Protein AF-A0A9D9JQ20-F1 (afdb_monomer_lite)

Sequence (106 aa):
MSVDRHVIKRGIRYVAVIDAARDPATGKCKQIKRTFPTKREAEVWERQVRAGNDRGEYLQPAKVTIAGYLSRWLAAASHLRPPRERYAHVVERIVDPLDRRRGQRP

pLDDT: mean 72.33, std 12.79, range [33.81, 86.81]

Structure (mmCIF, N/CA/C/O backbone):
data_AF-A0A9D9JQ20-F1
#
_entry.id   AF-A0A9D9JQ20-F1
#
loop_
_atom_site.group_PDB
_atom_site.id
_atom_site.type_symbol
_atom_site.label_atom_id
_atom_site.label_alt_id
_atom_site.label_comp_id
_atom_site.label_asym_id
_atom_site.label_entity_id
_atom_site.label_seq_id
_atom_site.pdbx_PDB_ins_code
_atom_site.Cartn_x
_atom_site.Cartn_y
_atom_site.Cartn_z
_atom_site.occupancy
_atom_site.B_iso_or_equiv
_atom_site.auth_seq_id
_ato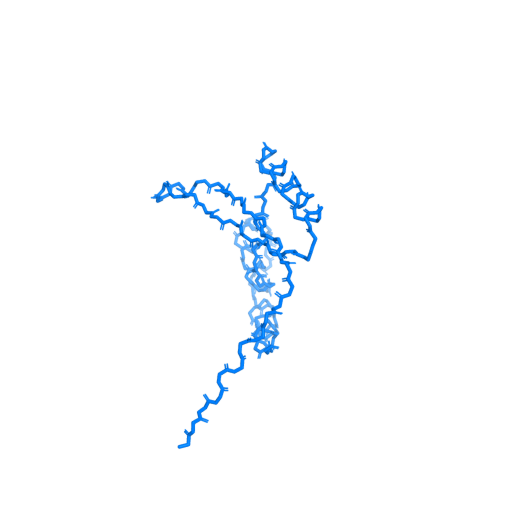m_site.auth_comp_id
_atom_site.auth_asym_id
_atom_site.auth_atom_id
_atom_site.pdbx_PDB_model_num
ATOM 1 N N . MET A 1 1 ? -6.947 -32.344 32.357 1.00 33.81 1 MET A N 1
ATOM 2 C CA . MET A 1 1 ? -6.451 -30.965 32.566 1.00 33.81 1 MET A CA 1
ATOM 3 C C . MET A 1 1 ? -7.308 -30.048 31.707 1.00 33.81 1 MET A C 1
ATOM 5 O O . MET A 1 1 ? -7.299 -30.211 30.495 1.00 33.81 1 MET A O 1
ATOM 9 N N . SER A 1 2 ? -8.147 -29.212 32.324 1.00 38.31 2 SER A N 1
ATOM 10 C CA . SER A 1 2 ? -9.145 -28.391 31.621 1.00 38.31 2 SER A CA 1
ATOM 11 C C . SER A 1 2 ? -8.517 -27.058 31.217 1.00 38.31 2 SER A C 1
ATOM 13 O O . SER A 1 2 ? -7.983 -26.360 32.075 1.00 38.31 2 SER A O 1
ATOM 15 N N . VAL A 1 3 ? -8.528 -26.725 29.924 1.00 50.47 3 VAL A N 1
ATOM 16 C CA . VAL A 1 3 ? -8.039 -25.429 29.435 1.00 50.47 3 VAL A CA 1
ATOM 17 C C . VAL A 1 3 ? -9.157 -24.418 29.642 1.00 50.47 3 VAL A C 1
ATOM 19 O O . VAL A 1 3 ? -10.141 -24.413 28.902 1.00 50.47 3 VAL A O 1
ATOM 22 N N . ASP A 1 4 ? -9.019 -23.596 30.677 1.00 43.78 4 ASP A N 1
ATOM 23 C CA . ASP A 1 4 ? -9.961 -22.525 30.971 1.00 43.78 4 ASP A CA 1
ATOM 24 C C . ASP A 1 4 ? -9.915 -21.487 29.837 1.00 43.78 4 ASP A C 1
ATOM 26 O O . ASP A 1 4 ? -8.905 -20.824 29.584 1.00 43.78 4 ASP A O 1
ATOM 30 N N . ARG A 1 5 ? -10.995 -21.419 29.056 1.00 47.50 5 ARG A N 1
ATOM 31 C CA . ARG A 1 5 ? -11.089 -20.580 27.859 1.00 47.50 5 ARG A CA 1
ATOM 32 C C . ARG A 1 5 ? -11.513 -19.183 28.295 1.00 47.50 5 ARG A C 1
ATOM 34 O O . ARG A 1 5 ? -12.694 -18.852 28.270 1.00 47.50 5 ARG A O 1
ATOM 41 N N . HIS A 1 6 ? -10.554 -18.354 28.696 1.00 55.12 6 HIS A N 1
ATOM 42 C CA . HIS A 1 6 ? -10.849 -16.990 29.131 1.00 55.12 6 HIS A CA 1
ATOM 43 C C . HIS A 1 6 ? -11.232 -16.098 27.933 1.00 55.12 6 HIS A C 1
ATOM 45 O O . HIS A 1 6 ? -10.382 -15.543 27.235 1.00 55.12 6 HIS A O 1
ATOM 51 N N . VAL A 1 7 ? -12.534 -15.982 27.659 1.00 52.62 7 VAL A N 1
ATOM 52 C CA . VAL A 1 7 ? -13.080 -15.070 26.644 1.00 52.62 7 VAL A CA 1
ATOM 53 C C . VAL A 1 7 ? -13.328 -13.710 27.294 1.00 52.62 7 VAL A C 1
ATOM 55 O O . VAL A 1 7 ? -14.357 -13.472 27.918 1.00 52.62 7 VAL A O 1
ATOM 58 N N . ILE A 1 8 ? -12.372 -12.798 27.135 1.00 59.72 8 ILE A N 1
ATOM 59 C CA . ILE A 1 8 ? -12.479 -11.405 27.591 1.00 59.72 8 ILE A CA 1
ATOM 60 C C . ILE A 1 8 ? -13.136 -10.544 26.507 1.00 59.72 8 ILE A C 1
ATOM 62 O O . ILE A 1 8 ? -12.658 -10.474 25.372 1.00 59.72 8 ILE A O 1
ATOM 66 N N . LYS A 1 9 ? -14.215 -9.836 26.860 1.00 48.09 9 LYS A N 1
ATOM 67 C CA . LYS A 1 9 ? -14.869 -8.850 25.986 1.00 48.09 9 LYS A CA 1
ATOM 68 C C . LYS A 1 9 ? -13.953 -7.631 25.811 1.00 48.09 9 LYS A C 1
ATOM 70 O O . LYS A 1 9 ? -13.764 -6.854 26.742 1.00 48.09 9 LYS A O 1
ATOM 75 N N . ARG A 1 10 ? -13.391 -7.438 24.614 1.00 58.44 10 ARG A N 1
ATOM 76 C CA . ARG A 1 10 ? -12.703 -6.190 24.223 1.00 58.44 10 ARG A CA 1
ATOM 77 C C . ARG A 1 10 ? -13.723 -5.172 23.701 1.00 58.44 10 ARG A C 1
ATOM 79 O O . ARG A 1 10 ? -14.714 -5.565 23.096 1.00 58.44 10 ARG A O 1
ATOM 86 N N . GLY A 1 11 ? -13.482 -3.886 23.972 1.00 71.25 11 GLY A N 1
ATOM 87 C CA . GLY A 1 11 ? -14.404 -2.772 23.705 1.00 71.25 11 GLY A CA 1
ATOM 88 C C . GLY A 1 11 ? -14.903 -2.637 22.258 1.00 71.25 11 GLY A C 1
ATOM 89 O O . GLY A 1 11 ? -14.471 -3.352 21.355 1.00 71.25 11 GLY A O 1
ATOM 90 N N . ILE A 1 12 ? -15.829 -1.696 22.043 1.00 78.25 12 ILE A N 1
ATOM 91 C CA . ILE A 1 12 ? -16.478 -1.473 20.742 1.00 78.25 12 ILE A CA 1
ATOM 92 C C . ILE A 1 12 ? -15.427 -1.022 19.720 1.00 78.25 12 ILE A C 1
ATOM 94 O O . ILE A 1 12 ? -14.739 -0.025 19.925 1.00 78.25 12 ILE A O 1
ATOM 98 N N . ARG A 1 13 ? -15.308 -1.762 18.616 1.00 80.94 13 ARG A N 1
ATOM 99 C CA . ARG A 1 13 ? -14.505 -1.386 17.448 1.00 80.94 13 ARG A CA 1
ATOM 100 C C . ARG A 1 13 ? -15.427 -1.156 16.263 1.00 80.94 13 ARG A C 1
ATOM 102 O O . ARG A 1 13 ? -16.365 -1.919 16.052 1.00 80.94 13 ARG A O 1
ATOM 109 N N . TYR A 1 14 ? -15.126 -0.131 15.480 1.00 81.88 14 TYR A N 1
ATOM 110 C CA . TYR A 1 14 ? -15.880 0.234 14.288 1.00 81.88 14 TYR A CA 1
ATOM 111 C C . TYR A 1 14 ? -15.157 -0.298 13.058 1.00 81.88 14 TYR A C 1
ATOM 113 O O . TYR A 1 14 ? -13.938 -0.174 12.951 1.00 81.88 14 TYR A O 1
ATOM 121 N N . VAL A 1 15 ? -15.889 -0.911 12.133 1.00 82.38 15 VAL A N 1
ATOM 122 C CA . VAL A 1 15 ? -15.328 -1.430 10.882 1.00 82.38 15 VAL A CA 1
ATOM 123 C C . VAL A 1 15 ? -15.912 -0.623 9.736 1.00 82.38 15 VAL A C 1
ATOM 125 O O . VAL A 1 15 ? -17.123 -0.617 9.546 1.00 82.38 15 VAL A O 1
ATOM 128 N N . ALA A 1 16 ? -15.048 0.043 8.976 1.00 82.12 16 ALA A N 1
ATOM 129 C CA . ALA A 1 16 ? -15.419 0.667 7.716 1.00 82.12 16 ALA A CA 1
ATOM 130 C C . ALA A 1 16 ? -15.185 -0.338 6.581 1.00 82.12 16 ALA A C 1
ATOM 132 O O . ALA A 1 16 ? -14.104 -0.934 6.488 1.00 82.12 16 ALA A O 1
ATOM 133 N N . VAL A 1 17 ? -16.201 -0.538 5.743 1.00 82.12 17 VAL A N 1
ATOM 134 C CA . VAL A 1 17 ? -16.177 -1.448 4.593 1.00 82.12 17 VAL A CA 1
ATOM 135 C C . VAL A 1 17 ? -16.493 -0.647 3.345 1.00 82.12 17 VAL A C 1
ATOM 137 O O . VAL A 1 17 ? -17.463 0.102 3.327 1.00 82.12 17 VAL A O 1
ATOM 140 N N . ILE A 1 18 ? -15.671 -0.807 2.314 1.00 81.00 18 ILE A N 1
ATOM 141 C CA . ILE A 1 18 ? -15.860 -0.144 1.027 1.00 81.00 18 ILE A CA 1
ATOM 142 C C . ILE A 1 18 ? -15.681 -1.182 -0.067 1.00 81.00 18 ILE A C 1
ATOM 144 O O . ILE A 1 18 ? -14.699 -1.932 -0.065 1.00 81.00 18 ILE A O 1
ATOM 148 N N . ASP A 1 19 ? -16.622 -1.220 -1.000 1.00 73.69 19 ASP A N 1
ATOM 149 C CA . ASP A 1 19 ? -16.490 -1.992 -2.226 1.00 73.69 19 ASP A CA 1
ATOM 150 C C . ASP A 1 19 ? -15.557 -1.228 -3.172 1.00 73.69 19 ASP A C 1
ATOM 152 O O . ASP A 1 19 ? -15.916 -0.188 -3.720 1.00 73.69 19 ASP A O 1
ATOM 156 N N . ALA A 1 20 ? -14.323 -1.709 -3.322 1.00 69.12 20 ALA A N 1
ATOM 157 C CA . ALA A 1 20 ? -13.416 -1.185 -4.332 1.00 69.12 20 ALA A CA 1
ATOM 158 C C . ALA A 1 20 ? -13.800 -1.708 -5.720 1.00 69.12 20 ALA A C 1
ATOM 160 O O . ALA A 1 20 ? -14.562 -2.674 -5.852 1.00 69.12 20 ALA A O 1
ATOM 161 N N . ALA A 1 21 ? -13.226 -1.052 -6.734 1.00 62.59 21 ALA A N 1
ATOM 162 C CA . ALA A 1 21 ? -13.444 -1.298 -8.154 1.00 62.59 21 ALA A CA 1
ATOM 163 C C . ALA A 1 21 ? -13.631 -2.784 -8.505 1.00 62.59 21 ALA A C 1
ATOM 165 O O . ALA A 1 21 ? -12.965 -3.680 -7.972 1.00 62.59 21 ALA A O 1
ATOM 166 N N . ARG A 1 22 ? -14.564 -3.023 -9.427 1.00 62.66 22 ARG A N 1
ATOM 167 C CA . ARG A 1 22 ? -14.919 -4.352 -9.914 1.00 62.66 22 ARG A CA 1
ATOM 168 C C . ARG A 1 22 ? -13.742 -4.928 -10.695 1.00 62.66 22 ARG A C 1
ATOM 170 O O . ARG A 1 22 ? -13.241 -4.283 -11.611 1.00 62.66 22 ARG A O 1
ATOM 177 N N . ASP A 1 23 ? -13.306 -6.126 -10.327 1.00 61.25 23 ASP A N 1
ATOM 178 C CA . ASP A 1 23 ? -12.274 -6.837 -11.074 1.00 61.25 23 ASP A CA 1
ATOM 179 C C . ASP A 1 23 ? -12.799 -7.128 -12.497 1.00 61.25 23 ASP A C 1
ATOM 181 O O . ASP A 1 23 ? -13.838 -7.790 -12.627 1.00 61.25 23 ASP A O 1
ATOM 185 N N . PRO A 1 24 ? -12.132 -6.635 -13.559 1.00 61.94 24 PRO A N 1
ATOM 186 C CA . PRO A 1 24 ? -12.595 -6.798 -14.933 1.00 61.94 24 PRO A CA 1
ATOM 187 C C . PRO A 1 24 ? -12.565 -8.256 -15.410 1.00 61.94 24 PRO A C 1
ATOM 189 O O . PRO A 1 24 ? -13.306 -8.597 -16.326 1.00 61.94 24 PRO A O 1
ATOM 192 N N . ALA A 1 25 ? -11.757 -9.125 -14.793 1.00 66.06 25 ALA A N 1
ATOM 193 C CA . ALA A 1 25 ? -11.658 -10.531 -15.183 1.00 66.06 25 ALA A CA 1
ATOM 194 C C . ALA A 1 25 ? -12.721 -11.415 -14.512 1.00 66.06 25 ALA A C 1
ATOM 196 O O . ALA A 1 25 ? -13.181 -12.390 -15.099 1.00 66.06 25 ALA A O 1
ATOM 197 N N . THR A 1 26 ? -13.113 -11.094 -13.274 1.00 68.44 26 THR A N 1
ATOM 198 C CA . THR A 1 26 ? -13.988 -11.959 -12.459 1.00 68.44 26 THR A CA 1
ATOM 199 C C . THR A 1 26 ? -15.345 -11.342 -12.127 1.00 68.44 26 THR A C 1
ATOM 201 O O . THR A 1 26 ? -16.219 -12.026 -11.594 1.00 68.44 26 THR A O 1
ATOM 204 N N . GLY A 1 27 ? -15.546 -10.053 -12.414 1.00 64.06 27 GLY A N 1
ATOM 205 C CA . GLY A 1 27 ? -16.796 -9.344 -12.151 1.00 64.06 27 GLY A CA 1
ATOM 206 C C . GLY A 1 27 ? -17.134 -9.203 -10.663 1.00 64.06 27 GLY A C 1
ATOM 207 O O . GLY A 1 27 ? -18.259 -8.820 -10.334 1.00 64.06 27 GLY A O 1
ATOM 208 N N . LYS A 1 28 ? -16.198 -9.500 -9.754 1.00 72.12 28 LYS A N 1
ATOM 209 C CA . LYS A 1 28 ? -16.384 -9.384 -8.302 1.00 72.12 28 LYS A CA 1
ATOM 210 C C . LYS A 1 28 ? -15.822 -8.054 -7.801 1.00 72.12 28 LYS A C 1
ATOM 212 O O . LYS A 1 28 ? -14.763 -7.613 -8.242 1.00 72.12 28 LYS A O 1
ATOM 217 N N . CYS A 1 29 ? -16.527 -7.414 -6.871 1.00 69.56 29 CYS A N 1
ATOM 218 C CA . CYS A 1 29 ? -16.032 -6.214 -6.196 1.00 69.56 29 CYS A CA 1
ATOM 219 C C . CYS A 1 29 ? -15.026 -6.611 -5.113 1.00 69.56 29 CYS A C 1
ATOM 221 O O . CYS A 1 29 ? -15.267 -7.537 -4.332 1.00 69.56 29 CYS A O 1
ATOM 223 N N . LYS A 1 30 ? -13.888 -5.916 -5.054 1.00 72.50 30 LYS A N 1
ATOM 224 C CA . LYS A 1 30 ? -12.876 -6.171 -4.028 1.00 72.50 30 LYS A CA 1
ATOM 225 C C . LYS A 1 30 ? -13.210 -5.361 -2.782 1.00 72.50 30 LYS A C 1
ATOM 227 O O . LYS A 1 30 ? -13.045 -4.150 -2.769 1.00 72.50 30 LYS A O 1
ATOM 232 N N . GLN A 1 31 ? -13.638 -6.013 -1.708 1.00 78.50 31 GLN A N 1
ATOM 233 C CA . GLN A 1 31 ? -13.921 -5.306 -0.458 1.00 78.50 31 GLN A CA 1
ATOM 234 C C . GLN A 1 31 ? -12.646 -4.917 0.286 1.00 78.50 31 GLN A C 1
ATOM 236 O O . GLN A 1 31 ? -11.772 -5.751 0.535 1.00 78.50 31 GLN A O 1
ATOM 241 N N . ILE A 1 32 ? -12.574 -3.657 0.705 1.00 79.38 32 ILE A N 1
ATOM 242 C CA . ILE A 1 32 ? -11.521 -3.129 1.569 1.00 79.38 32 ILE A CA 1
ATOM 243 C C . ILE A 1 32 ? -12.136 -2.848 2.931 1.00 79.38 32 ILE A C 1
ATOM 245 O O . ILE A 1 32 ? -13.130 -2.135 3.049 1.00 79.38 32 ILE A O 1
ATOM 249 N N . LYS A 1 33 ? -11.543 -3.446 3.966 1.00 83.12 33 LYS A N 1
ATOM 250 C CA . LYS A 1 33 ? -12.031 -3.371 5.344 1.00 83.12 33 LYS A CA 1
ATOM 251 C C . LYS A 1 33 ? -10.945 -2.795 6.233 1.00 83.12 33 LYS A C 1
ATOM 253 O O . LYS A 1 33 ? -9.803 -3.255 6.184 1.00 83.12 33 LYS A O 1
ATOM 258 N N . ARG A 1 34 ? -11.296 -1.821 7.071 1.00 80.44 34 ARG A N 1
ATOM 259 C CA . ARG A 1 34 ? -10.387 -1.264 8.078 1.00 80.44 34 ARG A CA 1
ATOM 260 C C . ARG A 1 34 ? -11.111 -1.071 9.403 1.00 80.44 34 ARG A C 1
ATOM 262 O O . ARG A 1 34 ? -12.270 -0.671 9.436 1.00 80.44 34 ARG A O 1
ATOM 269 N N . THR A 1 35 ? -10.424 -1.410 10.491 1.00 84.25 35 THR A N 1
ATOM 270 C CA . THR A 1 35 ? -10.972 -1.341 11.852 1.00 84.25 35 THR A CA 1
ATOM 271 C C . THR A 1 35 ? -10.425 -0.118 12.577 1.00 84.25 35 THR A C 1
ATOM 273 O O . THR A 1 35 ? -9.227 0.154 12.493 1.00 84.25 35 THR A O 1
ATOM 276 N N . PHE A 1 36 ? -11.291 0.572 13.313 1.00 84.81 36 PHE A N 1
ATOM 277 C CA . PHE A 1 36 ? -11.007 1.802 14.042 1.00 84.81 36 PHE A CA 1
ATOM 278 C C . PHE A 1 36 ? -11.534 1.736 15.484 1.00 84.81 36 PHE A C 1
ATOM 280 O O . PHE A 1 36 ? -12.510 1.026 15.757 1.00 84.81 36 PHE A O 1
ATOM 287 N N . PRO A 1 37 ? -10.904 2.466 16.420 1.00 84.06 37 PRO A N 1
ATOM 288 C CA . PRO A 1 37 ? -11.383 2.588 17.793 1.00 84.06 37 PRO A CA 1
ATOM 289 C C . PRO A 1 37 ? -12.626 3.482 17.910 1.00 84.06 37 PRO A C 1
ATOM 291 O O . PRO A 1 37 ? -13.457 3.242 18.782 1.00 84.06 37 PRO A O 1
ATOM 294 N N . THR A 1 38 ? -12.796 4.479 17.033 1.00 86.50 38 THR A N 1
ATOM 295 C CA . THR A 1 38 ? -13.919 5.429 17.094 1.00 86.50 38 THR A CA 1
ATOM 296 C C . THR A 1 38 ? -14.763 5.419 15.819 1.00 86.50 38 THR A C 1
ATOM 298 O O . THR A 1 38 ? -14.265 5.182 14.716 1.00 86.50 38 THR A O 1
ATOM 301 N N . LYS A 1 39 ? -16.067 5.705 15.962 1.00 83.62 39 LYS A N 1
ATOM 302 C CA . LYS A 1 39 ? -17.005 5.800 14.830 1.00 83.62 39 LYS A CA 1
ATOM 303 C C . LYS A 1 39 ? -16.609 6.920 13.871 1.00 83.62 39 LYS A C 1
ATOM 305 O O . LYS A 1 39 ? -16.618 6.741 12.660 1.00 83.62 39 LYS A O 1
ATOM 310 N N . ARG A 1 40 ? -16.215 8.066 14.435 1.00 83.00 40 ARG A N 1
ATOM 311 C CA . ARG A 1 40 ? -15.834 9.259 13.676 1.00 83.00 40 ARG A CA 1
ATOM 312 C C . ARG A 1 40 ? -14.630 8.993 12.772 1.00 83.00 40 ARG A C 1
ATOM 314 O O . ARG A 1 40 ? -14.652 9.400 11.619 1.00 83.00 40 ARG A O 1
ATOM 321 N N . GLU 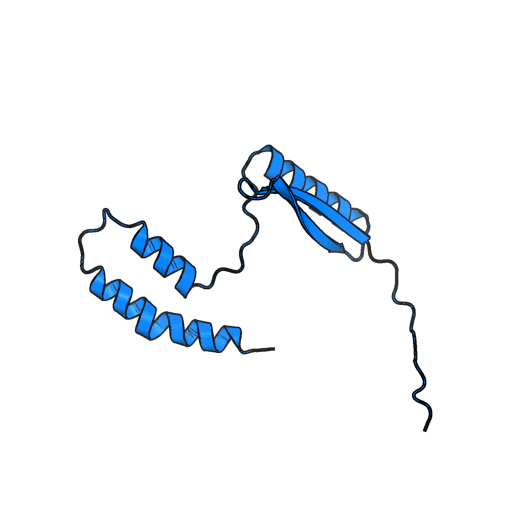A 1 41 ? -13.610 8.285 13.259 1.00 80.81 41 GLU A N 1
ATOM 322 C CA . GLU A 1 41 ? -12.455 7.900 12.433 1.00 80.81 41 GLU A CA 1
ATOM 323 C C . GLU A 1 41 ? -12.847 6.965 11.287 1.00 80.81 41 GLU A C 1
ATOM 325 O O . GLU A 1 41 ? -12.374 7.146 10.164 1.00 80.81 41 GLU A O 1
ATOM 330 N N . ALA A 1 42 ? -13.742 6.007 11.550 1.00 84.81 42 ALA A N 1
ATOM 331 C CA . ALA A 1 42 ? -14.241 5.095 10.527 1.00 84.81 42 ALA A CA 1
ATOM 332 C C . ALA A 1 42 ? -14.978 5.846 9.404 1.00 84.81 42 ALA A C 1
ATOM 334 O O . ALA A 1 42 ? -14.678 5.629 8.232 1.00 84.81 42 ALA A O 1
ATOM 335 N N . GLU A 1 43 ? -15.875 6.774 9.751 1.00 84.94 43 GLU A N 1
ATOM 336 C CA . GLU A 1 43 ? -16.633 7.581 8.782 1.00 84.94 43 GLU A CA 1
ATOM 337 C C . GLU A 1 43 ? -15.751 8.549 7.980 1.00 84.94 43 GLU A C 1
ATOM 339 O O . GLU A 1 43 ? -15.997 8.786 6.796 1.00 84.94 43 GLU A O 1
ATOM 344 N N . VAL A 1 44 ? -14.734 9.144 8.615 1.00 86.81 44 VAL A N 1
ATOM 345 C CA . VAL A 1 44 ? -13.786 10.046 7.939 1.00 86.81 44 VAL A CA 1
ATOM 346 C C . VAL A 1 44 ? -12.949 9.271 6.928 1.00 86.81 44 VAL A C 1
ATOM 348 O O . VAL A 1 44 ? -12.820 9.703 5.782 1.00 86.81 44 VAL A O 1
ATOM 351 N N . TRP A 1 45 ? -12.422 8.110 7.324 1.00 84.44 45 TRP A N 1
ATOM 352 C CA . TRP A 1 45 ? -11.681 7.243 6.412 1.00 84.44 45 TRP A CA 1
ATOM 353 C C . TRP A 1 45 ? -12.566 6.748 5.265 1.00 84.44 45 TRP A C 1
ATOM 355 O O . TRP A 1 45 ? -12.130 6.756 4.115 1.00 84.44 45 TRP A O 1
ATOM 365 N N . GLU A 1 46 ? -13.819 6.380 5.552 1.00 85.00 46 GLU A N 1
ATOM 366 C CA . GLU A 1 46 ? -14.769 5.950 4.528 1.00 85.00 46 GLU A CA 1
ATOM 367 C C . GLU A 1 46 ? -15.006 7.035 3.476 1.00 85.00 46 GLU A C 1
ATOM 369 O O . GLU A 1 46 ? -14.868 6.781 2.278 1.00 85.00 46 GLU A O 1
ATOM 374 N N . ARG A 1 47 ? -15.291 8.264 3.920 1.00 83.25 47 ARG A N 1
ATOM 375 C CA . ARG A 1 47 ? -15.478 9.411 3.025 1.00 83.25 47 ARG A CA 1
ATOM 376 C C . ARG A 1 47 ? -14.231 9.710 2.203 1.00 83.25 47 ARG A C 1
ATOM 378 O O . ARG A 1 47 ? -14.350 9.969 1.011 1.00 83.25 47 ARG A O 1
ATOM 385 N N . GLN A 1 48 ? -13.048 9.650 2.811 1.00 82.00 48 GLN A N 1
ATOM 386 C CA . GLN A 1 48 ? -11.789 9.908 2.114 1.00 82.00 48 GLN A CA 1
ATOM 387 C C . GLN A 1 48 ? -11.538 8.885 1.001 1.00 82.00 48 GLN A C 1
ATOM 389 O O . GLN A 1 48 ? -11.172 9.258 -0.113 1.00 82.00 48 GLN A O 1
ATOM 394 N N . VAL A 1 49 ? -11.749 7.601 1.292 1.00 77.81 49 VAL A N 1
ATOM 395 C CA . VAL A 1 49 ? -11.543 6.525 0.319 1.00 77.81 49 VAL A CA 1
ATOM 396 C C . VAL A 1 49 ? -12.604 6.557 -0.778 1.00 77.81 49 VAL A C 1
ATOM 398 O O . VAL A 1 49 ? -12.248 6.434 -1.947 1.00 77.81 49 VAL A O 1
ATOM 401 N N . ARG A 1 50 ? -13.878 6.786 -0.434 1.00 78.38 50 ARG A N 1
ATOM 402 C CA . ARG A 1 50 ? -14.960 6.924 -1.418 1.00 78.38 50 ARG A CA 1
ATOM 403 C C . ARG A 1 50 ? -14.704 8.102 -2.361 1.00 78.38 50 ARG A C 1
ATOM 405 O O . ARG A 1 50 ? -14.713 7.915 -3.569 1.00 78.38 50 ARG A O 1
ATOM 412 N N . ALA A 1 51 ? -14.339 9.266 -1.819 1.00 77.00 51 ALA A N 1
ATOM 413 C CA . ALA A 1 51 ? -13.999 10.439 -2.622 1.00 77.00 51 ALA A CA 1
ATOM 414 C C . ALA A 1 51 ? -12.771 10.211 -3.522 1.00 77.00 51 ALA A C 1
ATOM 416 O O . ALA A 1 51 ? -12.732 10.707 -4.643 1.00 77.00 51 ALA A O 1
ATOM 417 N N . GLY A 1 52 ? -11.768 9.457 -3.057 1.00 71.56 52 GLY A N 1
ATOM 418 C CA . GLY A 1 52 ? -10.636 9.053 -3.895 1.00 71.56 52 GLY A CA 1
ATOM 419 C C . GLY A 1 52 ? -11.040 8.084 -5.010 1.00 71.56 52 GLY A C 1
ATOM 420 O O . GLY A 1 52 ? -10.500 8.156 -6.110 1.00 71.56 52 GLY A O 1
ATOM 421 N N . ASN A 1 53 ? -12.000 7.195 -4.743 1.00 70.12 53 ASN A N 1
ATOM 422 C CA . ASN A 1 53 ? -12.511 6.243 -5.726 1.00 70.12 53 ASN A CA 1
ATOM 423 C C . ASN A 1 53 ? -13.338 6.943 -6.810 1.00 70.12 53 ASN A C 1
ATOM 425 O O . ASN A 1 53 ? -13.127 6.677 -7.988 1.00 70.12 53 ASN A O 1
ATOM 429 N N . ASP A 1 54 ? -14.201 7.886 -6.424 1.00 67.50 54 ASP A N 1
ATOM 430 C CA . ASP A 1 54 ? -15.022 8.670 -7.357 1.00 67.50 54 ASP A CA 1
ATOM 431 C C . ASP A 1 54 ? -14.162 9.526 -8.299 1.00 67.50 54 ASP A C 1
ATOM 433 O O . ASP A 1 54 ? -14.494 9.700 -9.469 1.00 67.50 54 ASP A O 1
ATOM 437 N N . ARG A 1 55 ? -13.012 10.015 -7.816 1.00 68.12 55 ARG A N 1
ATOM 438 C CA . ARG A 1 55 ? -12.028 10.741 -8.635 1.00 68.12 55 ARG A CA 1
ATOM 439 C C . ARG A 1 55 ? -11.159 9.837 -9.519 1.00 68.12 55 ARG A C 1
ATOM 441 O O . ARG A 1 55 ? -10.359 10.352 -10.291 1.00 68.12 55 ARG A O 1
ATOM 448 N N . GLY A 1 56 ? -11.258 8.511 -9.394 1.00 61.28 56 GLY A N 1
ATOM 449 C CA . GLY A 1 56 ? -10.362 7.564 -10.072 1.00 61.28 56 GLY A CA 1
ATOM 450 C C . GLY A 1 56 ? -8.915 7.577 -9.550 1.00 61.28 56 GLY A C 1
ATOM 451 O O . GLY A 1 56 ? -8.047 6.918 -10.115 1.00 61.28 56 GLY A O 1
ATOM 452 N N . GLU A 1 57 ? -8.645 8.295 -8.458 1.00 57.94 57 GLU A N 1
ATOM 453 C CA . GLU A 1 57 ? -7.323 8.433 -7.826 1.00 57.94 57 GLU A CA 1
ATOM 454 C C . GLU A 1 57 ? -7.045 7.340 -6.790 1.00 57.94 57 GLU A C 1
ATOM 456 O O . GLU A 1 57 ? -5.963 7.299 -6.196 1.00 57.94 57 GLU A O 1
ATOM 461 N N . TYR A 1 58 ? -8.019 6.465 -6.522 1.00 55.59 58 TYR A N 1
ATOM 462 C CA . TYR A 1 58 ? -7.873 5.414 -5.528 1.00 55.59 58 TYR A CA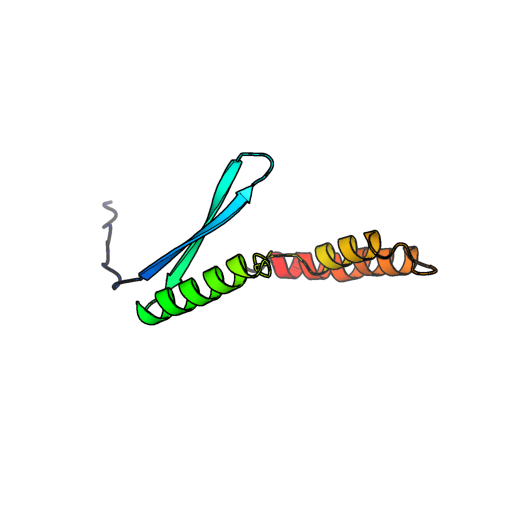 1
ATOM 463 C C . TYR A 1 58 ? -6.916 4.319 -6.004 1.00 55.59 58 TYR A C 1
ATOM 465 O O . TYR A 1 58 ? -7.298 3.245 -6.469 1.00 55.59 58 TYR A O 1
ATOM 473 N N . LEU A 1 59 ? -5.629 4.587 -5.825 1.00 57.31 59 LEU A N 1
ATOM 474 C CA . LEU A 1 59 ? -4.583 3.587 -5.846 1.00 57.31 59 LEU A CA 1
ATOM 475 C C . LEU A 1 59 ? -4.667 2.834 -4.523 1.00 57.31 59 LEU A C 1
ATOM 477 O O . LEU A 1 59 ? -4.290 3.350 -3.468 1.00 57.31 59 LEU A O 1
ATOM 481 N N . GLN A 1 60 ? -5.179 1.601 -4.571 1.00 59.19 60 GLN A N 1
ATOM 482 C CA . GLN A 1 60 ? -5.059 0.689 -3.441 1.00 59.19 60 GLN A CA 1
ATOM 483 C C . GLN A 1 60 ? -3.589 0.694 -2.992 1.00 59.19 60 GLN A C 1
ATOM 485 O O . GLN A 1 60 ? -2.719 0.456 -3.835 1.00 59.19 60 GLN A O 1
ATOM 490 N N . PRO A 1 61 ? -3.289 0.953 -1.703 1.00 58.28 61 PRO A N 1
ATOM 491 C CA . PRO A 1 61 ? -1.922 0.903 -1.213 1.00 58.28 61 PRO A CA 1
ATOM 492 C C . PRO A 1 61 ? -1.425 -0.536 -1.344 1.00 58.28 61 PRO A C 1
ATOM 494 O O . PRO A 1 61 ? -1.711 -1.403 -0.515 1.00 58.28 61 PRO A O 1
ATOM 497 N N . ALA A 1 62 ? -0.737 -0.810 -2.447 1.00 63.84 62 ALA A N 1
ATOM 498 C CA . ALA A 1 62 ? -0.118 -2.089 -2.697 1.00 63.84 62 ALA A CA 1
ATOM 499 C C . ALA A 1 62 ? 1.135 -2.160 -1.829 1.00 63.84 62 ALA A C 1
ATOM 501 O O . ALA A 1 62 ? 1.989 -1.273 -1.873 1.00 63.84 62 ALA A O 1
ATOM 502 N N . LYS A 1 63 ? 1.255 -3.232 -1.044 1.00 63.56 63 LYS A N 1
ATOM 503 C CA . LYS A 1 63 ? 2.530 -3.602 -0.432 1.00 63.56 63 LYS A CA 1
ATOM 504 C C . LYS A 1 63 ? 3.450 -4.069 -1.557 1.00 63.56 63 LYS A C 1
ATOM 506 O O . LYS A 1 63 ? 3.506 -5.256 -1.858 1.00 63.56 63 LYS A O 1
ATOM 511 N N . VAL A 1 64 ? 4.090 -3.121 -2.230 1.00 77.88 64 VAL A N 1
ATOM 512 C CA . VAL A 1 64 ? 5.131 -3.402 -3.212 1.00 77.88 64 VAL A CA 1
ATOM 513 C C . VAL A 1 64 ? 6.477 -3.261 -2.525 1.00 77.88 64 VAL A C 1
ATOM 515 O O . VAL A 1 64 ? 6.710 -2.330 -1.754 1.00 77.88 64 VAL A O 1
ATOM 518 N N . THR A 1 65 ? 7.350 -4.221 -2.778 1.00 82.00 65 THR A N 1
ATOM 519 C CA . THR A 1 65 ? 8.736 -4.159 -2.339 1.00 82.00 65 THR A CA 1
ATOM 520 C C . THR A 1 65 ? 9.485 -3.115 -3.154 1.00 82.00 65 THR A C 1
ATOM 522 O O . THR A 1 65 ? 9.134 -2.845 -4.307 1.00 82.00 65 THR A O 1
ATOM 525 N N . ILE A 1 66 ? 10.544 -2.530 -2.589 1.00 81.31 66 ILE A N 1
ATOM 526 C CA . ILE A 1 66 ? 11.365 -1.566 -3.341 1.00 81.31 66 ILE A CA 1
ATOM 527 C C . ILE A 1 66 ? 11.967 -2.262 -4.571 1.00 81.31 66 ILE A C 1
ATOM 529 O O . ILE A 1 66 ? 11.958 -1.701 -5.666 1.00 81.31 66 ILE A O 1
ATOM 533 N N . ALA A 1 67 ? 12.397 -3.518 -4.413 1.00 82.88 67 ALA A N 1
ATOM 534 C CA . ALA A 1 67 ? 12.882 -4.354 -5.509 1.00 82.88 67 ALA A CA 1
ATOM 535 C C . ALA A 1 67 ? 11.819 -4.560 -6.606 1.00 82.88 67 ALA A C 1
ATOM 537 O O . ALA A 1 67 ? 12.103 -4.376 -7.792 1.00 82.88 67 ALA A O 1
ATOM 538 N N . GLY A 1 68 ? 10.577 -4.878 -6.223 1.00 81.19 68 GLY A N 1
ATOM 539 C CA . GLY A 1 68 ? 9.472 -5.076 -7.163 1.00 81.19 68 GLY A CA 1
ATOM 540 C C . GLY A 1 68 ? 9.094 -3.795 -7.907 1.00 81.19 68 GLY A C 1
ATOM 541 O O . GLY A 1 68 ? 8.860 -3.822 -9.117 1.00 81.19 68 GLY A O 1
ATOM 542 N N . TYR A 1 69 ? 9.101 -2.656 -7.213 1.00 84.56 69 TYR A N 1
ATOM 543 C CA . TYR A 1 69 ? 8.861 -1.357 -7.834 1.00 84.56 69 TYR A CA 1
ATOM 544 C C . TYR A 1 69 ? 9.954 -0.998 -8.849 1.00 84.56 69 TYR A C 1
ATOM 546 O O . TYR A 1 69 ? 9.639 -0.650 -9.988 1.00 84.56 69 TYR A O 1
ATOM 554 N N . LEU A 1 70 ? 11.231 -1.132 -8.473 1.00 85.62 70 LEU A N 1
ATOM 555 C CA . LEU A 1 70 ? 12.362 -0.819 -9.352 1.00 85.62 70 LEU A CA 1
ATOM 556 C C . LEU A 1 70 ? 12.420 -1.734 -10.576 1.00 85.62 70 LEU A C 1
ATOM 558 O O . LEU A 1 70 ? 12.719 -1.260 -11.668 1.00 85.62 70 LEU A O 1
ATOM 562 N N . SER A 1 71 ? 12.070 -3.011 -10.423 1.00 82.94 71 SER A N 1
ATOM 563 C CA . SER A 1 71 ? 11.992 -3.955 -11.546 1.00 82.94 71 SER A CA 1
ATOM 564 C C . SER A 1 71 ? 10.915 -3.538 -12.552 1.00 82.94 71 SER A C 1
ATOM 566 O O . SER A 1 71 ? 11.165 -3.487 -13.756 1.00 82.94 71 SER A O 1
ATOM 568 N N . ARG A 1 72 ? 9.725 -3.151 -12.066 1.00 83.69 72 ARG A N 1
ATOM 569 C CA . ARG A 1 72 ? 8.645 -2.631 -12.918 1.00 83.69 72 ARG A CA 1
ATOM 570 C C . ARG A 1 72 ? 9.033 -1.315 -13.593 1.00 83.69 72 ARG A C 1
ATOM 572 O O . ARG A 1 72 ? 8.718 -1.113 -14.763 1.00 83.69 72 ARG A O 1
ATOM 579 N N . TRP A 1 73 ? 9.712 -0.429 -12.869 1.00 84.38 73 TRP A N 1
ATOM 580 C CA . TRP A 1 73 ? 10.197 0.836 -13.411 1.00 84.38 73 TRP A CA 1
ATOM 581 C C . TRP A 1 73 ? 11.246 0.617 -14.506 1.00 84.38 73 TRP A C 1
ATOM 583 O O . TRP A 1 73 ? 11.115 1.197 -15.579 1.00 84.38 73 TRP A O 1
ATOM 593 N N . LEU A 1 74 ? 12.218 -0.277 -14.295 1.00 83.75 74 LEU A N 1
ATOM 594 C CA . LEU A 1 74 ? 13.216 -0.635 -15.308 1.00 83.75 74 LEU A CA 1
ATOM 595 C C . LEU A 1 74 ? 12.574 -1.207 -16.578 1.00 83.75 74 LEU A C 1
ATOM 597 O O . LEU A 1 74 ? 13.006 -0.869 -17.678 1.00 83.75 74 LEU A O 1
ATOM 601 N N . ALA A 1 75 ? 11.522 -2.019 -16.438 1.00 81.62 75 ALA A N 1
ATOM 602 C CA . ALA A 1 75 ? 10.768 -2.543 -17.577 1.00 81.62 75 ALA A CA 1
ATOM 603 C C . ALA A 1 75 ? 10.023 -1.439 -18.354 1.00 81.62 75 ALA A C 1
ATOM 605 O O . ALA A 1 75 ? 9.972 -1.471 -19.582 1.00 81.62 75 ALA A O 1
ATOM 606 N N . ALA A 1 76 ? 9.473 -0.442 -17.653 1.00 82.62 76 ALA A N 1
ATOM 607 C CA . ALA A 1 76 ? 8.758 0.684 -18.258 1.00 82.62 76 ALA A CA 1
ATOM 608 C C . ALA A 1 76 ? 9.687 1.779 -18.817 1.00 82.62 76 ALA A C 1
ATOM 610 O O . ALA A 1 76 ? 9.297 2.528 -19.712 1.00 82.62 76 ALA A O 1
ATOM 611 N N . ALA A 1 77 ? 10.921 1.880 -18.320 1.00 76.81 77 ALA A N 1
ATOM 612 C CA . ALA A 1 77 ? 11.904 2.889 -18.707 1.00 76.81 77 ALA A CA 1
ATOM 613 C C . ALA A 1 77 ? 12.593 2.563 -20.051 1.00 76.81 77 ALA A C 1
ATOM 615 O O . ALA A 1 77 ? 13.815 2.651 -20.205 1.00 76.81 77 ALA A O 1
ATOM 616 N N . SER A 1 78 ? 11.786 2.204 -21.054 1.00 67.50 78 SER A N 1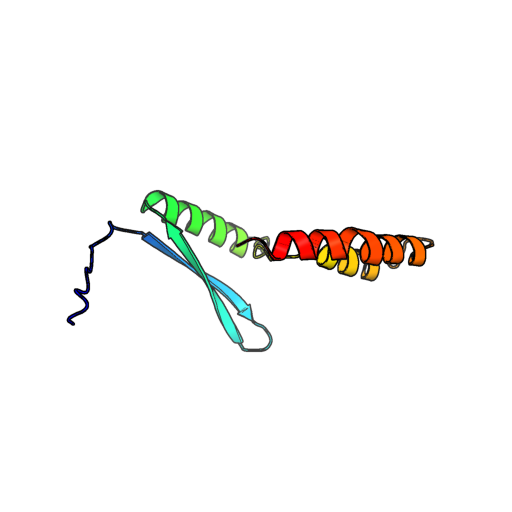
ATOM 617 C CA . SER A 1 78 ? 12.209 1.767 -22.387 1.00 67.50 78 SER A CA 1
ATOM 618 C C . SER A 1 78 ? 12.860 2.857 -23.246 1.00 67.50 78 SER A C 1
ATOM 620 O O . SER A 1 78 ? 13.450 2.540 -24.278 1.00 67.50 78 SER A O 1
ATOM 622 N N . HIS A 1 79 ? 12.838 4.109 -22.795 1.00 74.38 79 HIS A N 1
ATOM 623 C CA . HIS A 1 79 ? 13.442 5.259 -23.466 1.00 74.38 79 HIS A CA 1
ATOM 624 C C . HIS A 1 79 ? 14.827 5.641 -22.911 1.00 74.38 79 HIS A C 1
ATOM 626 O O . HIS A 1 79 ? 15.506 6.483 -23.492 1.00 74.38 79 HIS A O 1
ATOM 632 N N . LEU A 1 80 ? 15.278 5.041 -21.800 1.00 69.31 80 LEU A N 1
ATOM 633 C CA . LEU A 1 80 ? 16.592 5.353 -21.230 1.00 69.31 80 LEU A CA 1
ATOM 634 C C . LEU A 1 80 ? 17.712 4.686 -22.045 1.00 69.31 80 LEU A C 1
ATOM 636 O O . LEU A 1 80 ? 17.663 3.475 -22.309 1.00 69.31 80 LEU A O 1
ATOM 640 N N . ARG A 1 81 ? 18.725 5.481 -22.416 1.00 62.97 81 ARG A N 1
ATOM 641 C CA . ARG A 1 81 ? 19.963 5.040 -23.085 1.00 62.97 81 ARG A CA 1
ATOM 642 C C . ARG A 1 81 ? 20.870 4.337 -22.052 1.00 62.97 81 ARG A C 1
ATOM 644 O O . ARG A 1 81 ? 20.988 4.848 -20.939 1.00 62.97 81 ARG A O 1
ATOM 651 N N . PRO A 1 82 ? 21.432 3.147 -22.344 1.00 64.56 82 PRO A N 1
ATOM 652 C CA . PRO A 1 82 ? 21.817 2.193 -21.299 1.00 64.56 82 PRO A CA 1
ATOM 653 C C . PRO A 1 82 ? 23.241 2.480 -20.741 1.00 64.56 82 PRO A C 1
ATOM 655 O O . PRO A 1 82 ? 23.956 3.312 -21.300 1.00 64.56 82 PRO A O 1
ATOM 658 N N . PRO A 1 83 ? 23.624 1.859 -19.600 1.00 68.38 83 PRO A N 1
ATOM 659 C CA . PRO A 1 83 ? 23.527 0.422 -19.388 1.00 68.38 83 PRO A CA 1
ATOM 660 C C . PRO A 1 83 ? 22.385 0.072 -18.435 1.00 68.38 83 PRO A C 1
ATOM 662 O O . PRO A 1 83 ? 22.544 0.104 -17.216 1.00 68.38 83 PRO A O 1
ATOM 665 N N . ARG A 1 84 ? 21.228 -0.315 -18.985 1.00 66.88 84 ARG A N 1
ATOM 666 C CA . ARG A 1 84 ? 20.127 -0.931 -18.220 1.00 66.88 84 ARG A CA 1
ATOM 667 C C . ARG A 1 84 ? 20.601 -2.136 -17.422 1.00 66.88 84 ARG A C 1
ATOM 669 O O . ARG A 1 84 ? 20.163 -2.330 -16.298 1.00 66.88 84 ARG A O 1
ATOM 676 N N . GLU A 1 85 ? 21.562 -2.860 -17.983 1.00 72.06 85 GLU A N 1
ATOM 677 C CA . GLU A 1 85 ? 22.280 -3.967 -17.356 1.00 72.06 85 GLU A CA 1
ATOM 678 C C . GLU A 1 85 ? 22.933 -3.559 -16.030 1.00 72.06 85 GLU A C 1
ATOM 680 O O . GLU A 1 85 ? 22.861 -4.296 -15.052 1.00 72.06 85 GLU A O 1
ATOM 685 N N . ARG A 1 86 ? 23.496 -2.346 -15.943 1.00 76.00 86 ARG A N 1
ATOM 686 C CA . ARG A 1 86 ? 24.133 -1.854 -14.715 1.00 76.00 86 ARG A CA 1
ATOM 687 C C . ARG A 1 86 ? 23.107 -1.580 -13.621 1.00 76.00 86 ARG A C 1
ATOM 689 O O . ARG A 1 86 ? 23.356 -1.894 -12.461 1.00 76.00 86 ARG A O 1
ATOM 696 N N . TYR A 1 87 ? 21.955 -1.016 -13.979 1.00 75.19 87 TYR A N 1
ATOM 697 C CA . TYR A 1 87 ? 20.879 -0.768 -13.019 1.00 75.19 87 TYR A CA 1
ATOM 698 C C . TYR A 1 87 ? 20.187 -2.061 -12.586 1.00 75.19 87 TYR A C 1
ATOM 700 O O . TYR A 1 87 ? 19.947 -2.235 -11.394 1.00 75.19 87 TYR A O 1
ATOM 708 N N . ALA A 1 88 ? 19.940 -2.989 -13.515 1.00 78.81 88 ALA A N 1
ATOM 709 C CA . ALA A 1 88 ? 19.424 -4.318 -13.199 1.00 78.81 88 ALA A CA 1
ATOM 710 C C . ALA A 1 88 ? 20.353 -5.048 -12.215 1.00 78.81 88 ALA A C 1
ATOM 712 O O . ALA A 1 88 ? 19.903 -5.506 -11.167 1.00 78.81 88 ALA A O 1
ATOM 713 N N . HIS A 1 89 ? 21.665 -5.018 -12.469 1.00 82.31 89 HIS A N 1
ATOM 714 C CA . HIS A 1 89 ? 22.656 -5.630 -11.587 1.00 82.31 89 HIS A CA 1
ATOM 715 C C . HIS A 1 89 ? 22.648 -5.040 -10.165 1.00 82.31 89 HIS A C 1
ATOM 717 O O . HIS A 1 89 ? 22.789 -5.769 -9.185 1.00 82.31 89 HIS A O 1
ATOM 723 N N . VAL A 1 90 ? 22.452 -3.723 -10.017 1.00 83.19 90 VAL A N 1
ATOM 724 C CA . VAL A 1 90 ? 22.332 -3.074 -8.696 1.00 83.19 90 VAL A CA 1
ATOM 725 C C . VAL A 1 90 ? 21.052 -3.505 -7.973 1.00 83.19 90 VAL A C 1
ATOM 727 O O . VAL A 1 90 ? 21.093 -3.773 -6.769 1.00 83.19 90 VAL A O 1
ATOM 730 N N . VAL A 1 91 ? 19.927 -3.595 -8.689 1.00 83.88 91 VAL A N 1
ATOM 731 C CA . VAL A 1 91 ? 18.643 -4.022 -8.112 1.00 83.88 91 VAL A CA 1
ATOM 732 C C . VAL A 1 91 ? 18.731 -5.465 -7.612 1.00 83.88 91 VAL A C 1
ATOM 734 O O . VAL A 1 91 ? 18.389 -5.724 -6.459 1.00 83.88 91 VAL A O 1
ATOM 737 N N . GLU A 1 92 ? 19.267 -6.374 -8.424 1.00 83.31 92 GLU A N 1
ATOM 738 C CA . GLU A 1 92 ? 19.417 -7.791 -8.070 1.00 83.31 92 GLU A CA 1
ATOM 739 C C . GLU A 1 92 ? 20.417 -8.012 -6.932 1.00 83.31 92 GLU A C 1
ATOM 741 O O . GLU A 1 92 ? 20.164 -8.785 -6.010 1.00 83.31 92 GLU A O 1
ATOM 746 N N . ARG A 1 93 ? 21.567 -7.328 -6.967 1.00 86.50 93 ARG A N 1
ATOM 747 C CA . ARG A 1 93 ? 22.666 -7.614 -6.037 1.00 86.50 93 ARG A CA 1
ATOM 748 C C . ARG A 1 93 ? 22.535 -6.908 -4.692 1.00 86.50 93 ARG A C 1
ATOM 750 O O . ARG A 1 93 ? 23.048 -7.411 -3.695 1.00 86.50 93 ARG A O 1
ATOM 757 N N . ILE A 1 94 ? 21.914 -5.729 -4.654 1.00 84.00 94 ILE A N 1
ATOM 758 C CA . ILE A 1 94 ? 21.876 -4.882 -3.451 1.00 84.00 94 ILE A CA 1
ATOM 759 C C . ILE A 1 94 ? 20.458 -4.779 -2.903 1.00 84.00 94 ILE A C 1
ATOM 761 O O . ILE A 1 94 ? 20.246 -4.996 -1.712 1.00 84.00 94 ILE A O 1
ATOM 765 N N . VAL A 1 95 ? 19.484 -4.451 -3.752 1.00 83.31 95 VAL A N 1
ATOM 766 C CA . VAL A 1 95 ? 18.136 -4.108 -3.284 1.00 83.31 95 VAL A CA 1
ATOM 767 C C . VAL A 1 95 ? 17.346 -5.354 -2.894 1.00 83.31 95 VAL A C 1
ATOM 769 O O . VAL A 1 95 ? 16.751 -5.378 -1.818 1.00 83.31 95 VAL A O 1
ATOM 772 N N . ASP A 1 96 ? 17.381 -6.405 -3.711 1.00 82.25 96 ASP A N 1
ATOM 773 C CA . ASP A 1 96 ? 16.629 -7.639 -3.461 1.00 82.25 96 ASP A CA 1
ATOM 774 C C . ASP A 1 96 ? 17.060 -8.363 -2.157 1.00 82.25 96 ASP A C 1
ATOM 776 O O . ASP A 1 96 ? 16.200 -8.697 -1.335 1.00 82.25 96 ASP A O 1
ATOM 780 N N . PRO A 1 97 ? 18.363 -8.500 -1.828 1.00 83.56 97 PRO A N 1
ATOM 781 C CA . PRO A 1 97 ? 18.785 -9.063 -0.543 1.00 83.56 97 PRO A CA 1
ATOM 782 C C . PRO A 1 97 ? 18.397 -8.205 0.667 1.00 83.56 97 PRO A C 1
ATOM 784 O O . PRO A 1 97 ? 18.093 -8.744 1.733 1.00 83.56 97 PRO A O 1
ATOM 787 N N . LEU A 1 98 ? 18.417 -6.875 0.534 1.00 81.25 98 LEU A N 1
ATOM 788 C CA . LEU A 1 98 ? 18.015 -5.966 1.611 1.00 81.25 98 LEU A CA 1
ATOM 789 C C . LEU A 1 98 ? 16.516 -6.053 1.890 1.00 81.25 98 LEU A C 1
ATOM 791 O O . LEU A 1 98 ? 16.101 -6.005 3.049 1.00 81.25 98 LEU A O 1
ATOM 795 N N . ASP A 1 99 ? 15.717 -6.207 0.842 1.00 79.50 99 ASP A N 1
ATOM 796 C CA . ASP A 1 99 ? 14.272 -6.330 0.953 1.00 79.50 99 ASP A CA 1
ATOM 797 C C . ASP A 1 99 ? 13.870 -7.687 1.563 1.00 79.50 99 ASP A C 1
ATOM 799 O O . ASP A 1 99 ? 13.087 -7.726 2.515 1.00 79.50 99 ASP A O 1
ATOM 803 N N . ARG A 1 100 ? 14.538 -8.783 1.166 1.00 78.00 100 ARG A N 1
ATOM 804 C CA . ARG A 1 100 ? 14.389 -10.113 1.796 1.00 78.00 100 ARG A CA 1
ATOM 805 C C . ARG A 1 100 ? 14.681 -10.102 3.299 1.00 78.00 100 ARG A C 1
ATOM 807 O O . ARG A 1 100 ? 13.934 -10.696 4.071 1.00 78.00 100 ARG A O 1
ATOM 814 N N . ARG A 1 101 ? 15.720 -9.376 3.733 1.00 76.69 101 ARG A N 1
ATOM 815 C CA . ARG 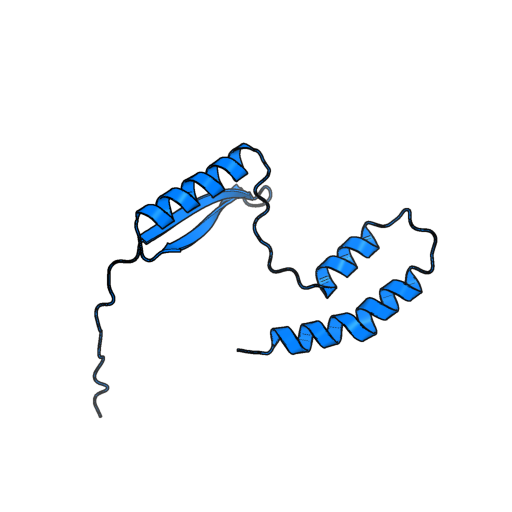A 1 101 ? 16.061 -9.214 5.163 1.00 76.69 101 ARG A CA 1
ATOM 816 C C . ARG A 1 101 ? 15.009 -8.421 5.942 1.00 76.69 101 ARG A C 1
ATOM 818 O O . ARG A 1 101 ? 14.858 -8.630 7.142 1.00 76.69 101 ARG A O 1
ATOM 825 N N . ARG A 1 102 ? 14.294 -7.501 5.287 1.00 66.81 102 ARG A N 1
ATOM 826 C CA . ARG A 1 102 ? 13.235 -6.687 5.909 1.00 66.81 102 ARG A CA 1
ATOM 827 C C . ARG A 1 102 ? 11.888 -7.409 5.954 1.00 66.81 102 ARG A C 1
ATOM 829 O O . ARG A 1 102 ? 11.160 -7.230 6.923 1.00 66.81 102 ARG A O 1
ATOM 836 N N . GLY A 1 103 ? 11.582 -8.245 4.960 1.00 62.44 103 GLY A N 1
ATOM 837 C CA . GLY A 1 103 ? 10.349 -9.043 4.901 1.00 62.44 103 GLY A CA 1
ATOM 838 C C . GLY A 1 103 ? 10.281 -10.220 5.886 1.00 62.44 103 GLY A C 1
ATOM 839 O O . GLY A 1 103 ? 9.212 -10.789 6.069 1.00 62.44 103 GLY A O 1
ATOM 840 N N . GLN A 1 104 ? 11.398 -10.576 6.528 1.00 51.47 104 GLN A N 1
ATOM 841 C CA . GLN A 1 104 ? 11.511 -11.693 7.480 1.00 51.47 104 GLN A CA 1
ATOM 842 C C . GLN A 1 104 ? 11.402 -11.295 8.959 1.00 51.47 104 GLN A C 1
ATOM 844 O O . GLN A 1 104 ? 11.574 -12.146 9.831 1.00 51.47 104 GLN A O 1
ATOM 849 N N . ARG A 1 105 ? 11.116 -10.026 9.274 1.00 35.09 105 ARG A N 1
ATOM 850 C CA . ARG A 1 105 ? 10.936 -9.593 10.665 1.00 35.09 105 ARG A CA 1
ATOM 851 C C . ARG A 1 105 ? 9.451 -9.716 11.061 1.00 35.09 105 ARG A C 1
ATOM 853 O O . ARG A 1 105 ? 8.634 -9.109 10.367 1.00 35.09 105 ARG A O 1
ATOM 860 N N . PRO A 1 106 ? 9.111 -10.515 12.094 1.00 37.12 106 PRO A N 1
ATOM 861 C CA . PRO A 1 106 ? 7.731 -10.717 12.543 1.00 37.12 106 PRO A CA 1
ATOM 862 C C . PRO A 1 106 ? 7.092 -9.435 13.086 1.00 37.12 106 PRO A C 1
ATOM 864 O O . PRO A 1 106 ? 7.838 -8.569 13.603 1.00 37.12 106 PRO A O 1
#

Secondary structure (DSSP, 8-state):
-------------EEEEEEEEE-TTT--EEEEEEEESSHHHHHHHHHHHHHH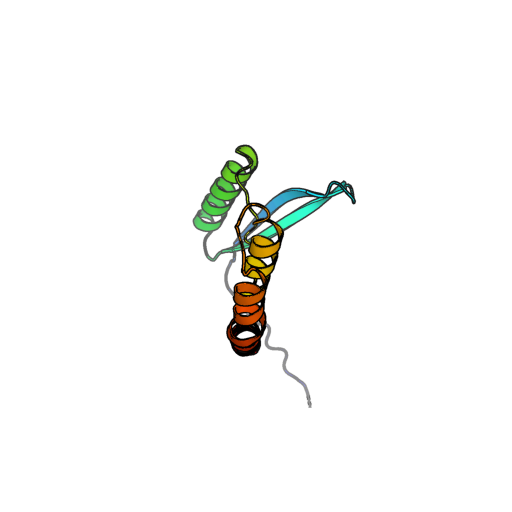HHTT---------HHHHHHHHHHH-TTSPS-HHHHHHHIIIIIHHHHHHHHT--

Radius of gyration: 21.41 Å; chains: 1; bounding box: 41×42×56 Å

Foldseek 3Di:
DDDDPDDDDDDDKDKAKDFADQDPVPRGTDIDIDIGPDPVVSVVVNVVQVVCRVVVNNDPPDPAAPLRVQVVVLVVPPVDDDPSVVSNCCSVPPRVVVSVVVVPDD